Protein AF-A0A7K2ZSE2-F1 (afdb_monomer_lite)

Structure (mmCIF, N/CA/C/O backbone):
data_AF-A0A7K2ZSE2-F1
#
_entry.id   AF-A0A7K2ZSE2-F1
#
loop_
_atom_site.group_PDB
_atom_site.id
_atom_site.type_symbol
_atom_site.label_atom_id
_atom_site.label_alt_id
_atom_site.label_comp_id
_atom_site.label_asym_id
_atom_site.label_entity_id
_atom_site.label_seq_id
_atom_site.pdbx_PDB_ins_code
_atom_site.Cartn_x
_atom_site.Cartn_y
_atom_site.Cartn_z
_atom_site.occupancy
_atom_site.B_iso_or_equiv
_atom_site.auth_seq_id
_atom_site.auth_comp_id
_atom_site.auth_asym_id
_atom_site.auth_atom_id
_atom_site.pdbx_PDB_model_num
ATOM 1 N N . MET A 1 1 ? -16.699 12.396 31.952 1.00 69.81 1 MET A N 1
ATOM 2 C CA . MET A 1 1 ? -16.053 11.275 31.232 1.00 69.81 1 MET A CA 1
ATOM 3 C C . MET A 1 1 ? -15.712 11.771 29.839 1.00 69.81 1 MET A C 1
ATOM 5 O O . MET A 1 1 ? -16.602 12.285 29.177 1.00 69.81 1 MET A O 1
ATOM 9 N N . THR A 1 2 ? -14.447 11.729 29.429 1.00 84.38 2 THR A N 1
ATOM 10 C CA . THR A 1 2 ? -14.042 12.111 28.068 1.00 84.38 2 THR A CA 1
ATOM 11 C C . THR A 1 2 ? -14.265 10.937 27.117 1.00 84.38 2 THR A C 1
ATOM 13 O O . THR A 1 2 ? -14.035 9.787 27.488 1.00 84.38 2 THR A O 1
ATOM 16 N N . VAL A 1 3 ? -14.749 11.213 25.904 1.00 88.06 3 VAL A N 1
ATOM 17 C CA . VAL A 1 3 ? -14.924 10.186 24.868 1.00 88.06 3 VAL A CA 1
ATOM 18 C C . VAL A 1 3 ? -13.535 9.748 24.377 1.00 88.06 3 VAL A C 1
ATOM 20 O O . VAL A 1 3 ? -12.700 10.618 24.107 1.00 88.06 3 VAL A O 1
ATOM 23 N N . PRO A 1 4 ? -13.249 8.437 24.275 1.00 89.00 4 PRO A N 1
ATOM 24 C CA . PRO A 1 4 ? -11.982 7.962 23.730 1.00 89.00 4 PRO A CA 1
ATOM 25 C C . PRO A 1 4 ? -11.821 8.396 22.268 1.00 89.00 4 PRO A C 1
ATOM 27 O O . PRO A 1 4 ? -12.772 8.358 21.490 1.00 89.00 4 PRO A O 1
ATOM 30 N N . ARG A 1 5 ? -10.610 8.824 21.893 1.00 94.50 5 ARG A N 1
ATOM 31 C CA . ARG A 1 5 ? -10.308 9.218 20.511 1.00 94.50 5 ARG A CA 1
ATOM 32 C C . ARG A 1 5 ? -10.142 7.989 19.625 1.00 94.50 5 ARG A C 1
ATOM 34 O O . ARG A 1 5 ? -9.370 7.093 19.958 1.00 94.50 5 ARG A O 1
ATOM 41 N N . THR A 1 6 ? -10.814 8.001 18.480 1.00 94.88 6 THR A N 1
ATOM 42 C CA . THR A 1 6 ? -10.612 7.017 17.415 1.00 94.88 6 THR A CA 1
ATOM 43 C C . THR A 1 6 ? -9.230 7.199 16.796 1.00 94.88 6 THR A C 1
ATOM 45 O O . THR A 1 6 ? -8.807 8.321 16.515 1.00 94.88 6 THR A O 1
ATOM 48 N N . MET A 1 7 ? -8.523 6.092 16.595 1.00 95.62 7 MET A N 1
ATOM 49 C CA . MET A 1 7 ? -7.274 6.063 15.844 1.00 95.62 7 MET A CA 1
ATOM 50 C C . MET A 1 7 ? -7.590 5.809 14.372 1.00 95.62 7 MET A C 1
ATOM 52 O O . MET A 1 7 ? -8.288 4.845 14.070 1.00 95.62 7 MET A O 1
ATOM 56 N N . HIS A 1 8 ? -7.055 6.650 13.489 1.00 96.00 8 HIS A N 1
ATOM 57 C CA . HIS A 1 8 ? -7.132 6.438 12.047 1.00 96.00 8 HIS A CA 1
ATOM 58 C C . HIS A 1 8 ? -5.844 5.791 11.543 1.00 96.00 8 HIS A C 1
ATOM 60 O O . HIS A 1 8 ? -4.747 6.182 11.951 1.00 96.00 8 HIS A O 1
ATOM 66 N N . LEU A 1 9 ? -5.980 4.800 10.669 1.00 97.44 9 LEU A N 1
ATOM 67 C CA . LEU A 1 9 ? -4.877 4.039 10.095 1.00 97.44 9 LEU A CA 1
ATOM 68 C C . LEU A 1 9 ? -4.769 4.311 8.597 1.00 97.44 9 LEU A C 1
ATOM 70 O O . LEU A 1 9 ? -5.765 4.280 7.874 1.00 97.44 9 LEU A O 1
ATOM 74 N N . ALA A 1 10 ? -3.537 4.526 8.132 1.00 96.81 10 ALA A N 1
ATOM 75 C CA . ALA A 1 10 ? -3.243 4.781 6.729 1.00 96.81 10 ALA A CA 1
ATOM 76 C C . ALA A 1 10 ? -2.102 3.907 6.208 1.00 96.81 10 ALA A C 1
ATOM 78 O O . ALA A 1 10 ? -1.111 3.673 6.903 1.00 96.81 10 ALA A O 1
ATOM 79 N N . ALA A 1 11 ? -2.252 3.424 4.974 1.00 96.00 11 ALA A N 1
ATOM 80 C CA . ALA A 1 11 ? -1.221 2.664 4.279 1.00 96.00 11 ALA A CA 1
ATOM 81 C C . ALA A 1 11 ? -0.456 3.588 3.326 1.00 96.00 11 ALA A C 1
ATOM 83 O O . ALA A 1 11 ? -1.056 4.343 2.566 1.00 96.00 11 ALA A O 1
ATOM 84 N N . HIS A 1 12 ? 0.871 3.535 3.356 1.00 92.81 12 HIS A N 1
ATOM 85 C CA . HIS A 1 12 ? 1.717 4.338 2.479 1.00 92.81 12 HIS A CA 1
ATOM 86 C C . HIS A 1 12 ? 2.167 3.506 1.278 1.00 92.81 12 HIS A C 1
ATOM 88 O O . HIS A 1 12 ? 2.773 2.449 1.459 1.00 92.81 12 HIS A O 1
ATOM 94 N N . PHE A 1 13 ? 1.889 3.987 0.066 1.00 91.94 13 PHE A N 1
ATOM 95 C CA . PHE A 1 13 ? 2.474 3.434 -1.149 1.00 91.94 13 PHE A CA 1
ATOM 96 C C . PHE A 1 13 ? 3.830 4.099 -1.408 1.00 91.94 13 PHE A C 1
ATOM 98 O O . PHE A 1 13 ? 3.870 5.309 -1.635 1.00 91.94 13 PHE A O 1
ATOM 105 N N . PRO A 1 14 ? 4.946 3.357 -1.351 1.00 85.31 14 PRO A N 1
ATOM 106 C CA . PRO A 1 14 ? 6.256 3.946 -1.569 1.00 85.31 14 PRO A CA 1
ATOM 107 C C . PRO A 1 14 ? 6.450 4.301 -3.050 1.00 85.31 14 PRO A C 1
ATOM 109 O O . PRO A 1 14 ? 6.278 3.455 -3.911 1.00 85.31 14 PRO A O 1
ATOM 112 N N . GLY A 1 15 ? 6.862 5.532 -3.351 1.00 81.56 15 GLY A N 1
ATOM 113 C CA . GLY A 1 15 ? 7.359 5.899 -4.680 1.00 81.56 15 GLY A CA 1
ATOM 114 C C . GLY A 1 15 ? 8.791 5.401 -4.934 1.00 81.56 15 GLY A C 1
ATOM 115 O O . GLY A 1 15 ? 9.241 4.393 -4.384 1.00 81.56 15 GLY A O 1
ATOM 116 N N . VAL A 1 16 ? 9.556 6.141 -5.741 1.00 83.00 16 VAL A N 1
ATOM 117 C CA . VAL A 1 16 ? 10.982 5.855 -5.986 1.00 83.00 16 VAL A CA 1
ATOM 118 C C . VAL A 1 16 ? 11.830 6.381 -4.824 1.00 83.00 16 VAL A C 1
ATOM 120 O O . VAL A 1 16 ? 12.424 7.452 -4.90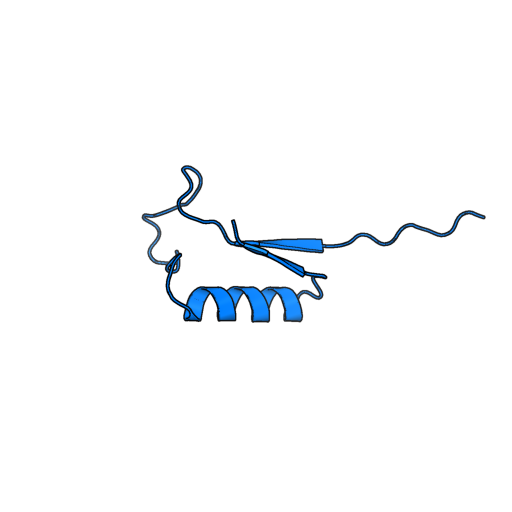3 1.00 83.00 16 VAL A O 1
ATOM 123 N N . ASN A 1 17 ? 11.869 5.629 -3.722 1.00 81.00 17 ASN A N 1
ATOM 124 C CA . ASN A 1 17 ? 12.528 6.045 -2.484 1.00 81.00 17 ASN A CA 1
ATOM 125 C C . ASN A 1 17 ? 13.808 5.245 -2.194 1.00 81.00 17 ASN A C 1
ATOM 127 O O . ASN A 1 17 ? 13.932 4.069 -2.537 1.00 81.00 17 ASN A O 1
ATOM 131 N N . ALA A 1 18 ? 14.756 5.861 -1.478 1.00 82.62 18 ALA A N 1
ATOM 132 C CA . ALA A 1 18 ? 15.998 5.202 -1.052 1.00 82.62 18 ALA A CA 1
ATOM 133 C C . ALA A 1 18 ? 15.767 4.046 -0.056 1.00 82.62 18 ALA A C 1
ATOM 135 O O . ALA A 1 18 ? 16.605 3.161 0.072 1.00 82.62 18 ALA A O 1
ATOM 136 N N . THR A 1 19 ? 14.624 4.036 0.635 1.00 82.75 19 THR A N 1
ATOM 137 C CA . THR A 1 19 ? 14.212 2.962 1.554 1.00 82.75 19 THR A CA 1
ATOM 138 C C . THR A 1 19 ? 13.493 1.809 0.853 1.00 82.75 19 THR A C 1
ATOM 140 O O . THR A 1 19 ? 13.166 0.810 1.492 1.00 82.75 19 THR A O 1
ATOM 143 N N . THR A 1 20 ? 13.216 1.926 -0.448 1.00 86.00 20 THR A N 1
ATOM 144 C CA . THR A 1 20 ? 12.585 0.855 -1.219 1.00 86.00 20 THR A CA 1
ATOM 145 C C . THR A 1 20 ? 13.568 -0.295 -1.424 1.00 86.00 20 THR A C 1
ATOM 147 O O . THR A 1 20 ? 14.706 -0.103 -1.850 1.00 86.00 20 THR A O 1
ATOM 150 N N . VAL A 1 21 ? 13.125 -1.517 -1.131 1.00 88.31 21 VAL A N 1
ATOM 151 C CA . VAL A 1 21 ? 13.929 -2.732 -1.317 1.00 88.31 21 VAL A CA 1
ATOM 152 C C . VAL A 1 21 ? 13.792 -3.208 -2.765 1.00 88.31 21 VAL A C 1
ATOM 154 O O . VAL A 1 21 ? 13.007 -4.099 -3.076 1.00 88.31 21 VAL A O 1
ATOM 157 N N . TRP A 1 22 ? 14.540 -2.582 -3.671 1.00 87.12 22 TRP A N 1
ATOM 158 C CA . TRP A 1 22 ? 14.415 -2.786 -5.122 1.00 87.12 22 TRP A CA 1
ATOM 159 C C . TRP A 1 22 ? 14.752 -4.199 -5.609 1.00 87.12 22 TRP A C 1
ATOM 161 O O . TRP A 1 22 ? 14.176 -4.663 -6.586 1.00 87.12 22 TRP A O 1
ATOM 171 N N . ALA A 1 23 ? 15.699 -4.868 -4.952 1.00 89.81 23 ALA A N 1
ATOM 172 C CA . ALA A 1 23 ? 16.254 -6.136 -5.424 1.00 89.81 23 ALA A CA 1
ATOM 173 C C . ALA A 1 23 ? 15.465 -7.378 -4.973 1.00 89.81 23 ALA A C 1
ATOM 175 O O . ALA A 1 23 ? 15.760 -8.477 -5.440 1.00 89.81 23 ALA A O 1
ATOM 176 N N . ASP A 1 24 ? 14.498 -7.238 -4.058 1.00 91.19 24 ASP A N 1
ATOM 177 C CA . ASP A 1 24 ? 13.680 -8.380 -3.643 1.00 91.19 24 ASP A CA 1
ATOM 178 C C . ASP A 1 24 ? 12.709 -8.742 -4.783 1.00 91.19 24 ASP A C 1
ATOM 180 O O . ASP A 1 24 ? 11.918 -7.890 -5.191 1.00 91.19 24 ASP A O 1
ATOM 184 N N . PRO A 1 25 ? 12.70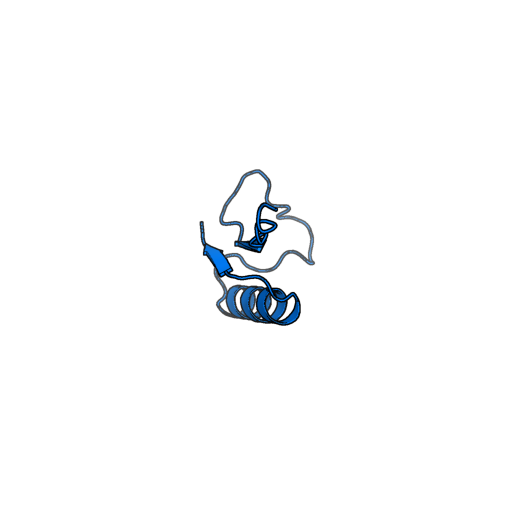8 -9.986 -5.298 1.00 90.06 25 PRO A N 1
ATOM 185 C CA . PRO A 1 25 ? 11.800 -10.397 -6.371 1.00 90.06 25 PRO A CA 1
ATOM 186 C C . PRO A 1 25 ? 10.311 -10.335 -5.985 1.00 90.06 25 PRO A C 1
ATOM 188 O O . PRO A 1 25 ? 9.446 -10.441 -6.852 1.00 90.06 25 PRO A O 1
ATOM 191 N N . ARG A 1 26 ? 9.985 -10.186 -4.695 1.00 90.44 26 ARG A N 1
ATOM 192 C CA . ARG A 1 26 ? 8.619 -9.969 -4.194 1.00 90.44 26 ARG A CA 1
ATOM 193 C C . ARG A 1 26 ? 8.209 -8.496 -4.217 1.00 90.44 26 ARG A C 1
ATOM 195 O O . ARG A 1 26 ? 7.017 -8.212 -4.067 1.00 90.44 26 ARG A O 1
ATOM 202 N N . SER A 1 27 ? 9.155 -7.571 -4.382 1.00 89.56 27 SER A N 1
ATOM 203 C CA . SER A 1 27 ? 8.860 -6.149 -4.540 1.00 89.56 27 SER A CA 1
ATOM 204 C C . SER A 1 27 ? 8.096 -5.933 -5.840 1.00 89.56 27 SER A C 1
ATOM 206 O O . SER A 1 27 ? 8.563 -6.257 -6.930 1.00 89.56 27 SER A O 1
ATOM 208 N N . ARG A 1 28 ? 6.879 -5.404 -5.716 1.00 89.50 28 ARG A N 1
ATOM 209 C CA . ARG A 1 28 ? 6.024 -5.105 -6.867 1.00 89.50 28 ARG A CA 1
ATOM 210 C C . ARG A 1 28 ? 6.457 -3.801 -7.540 1.00 89.50 28 ARG A C 1
ATOM 212 O O . ARG A 1 28 ? 7.222 -3.017 -6.984 1.00 89.50 28 ARG A O 1
ATOM 219 N N . SER A 1 29 ? 5.945 -3.573 -8.745 1.00 90.12 29 SER A N 1
ATOM 220 C CA . SER A 1 29 ? 6.196 -2.350 -9.514 1.00 90.12 29 SER A CA 1
ATOM 221 C C . SER A 1 29 ? 5.629 -1.112 -8.814 1.00 90.12 29 SER A C 1
ATOM 223 O O . SER A 1 29 ? 4.525 -1.170 -8.279 1.00 90.12 29 SER A O 1
ATOM 225 N N . GLN A 1 30 ? 6.335 0.019 -8.880 1.00 90.31 30 GLN A N 1
ATOM 226 C CA . GLN A 1 30 ? 5.851 1.303 -8.346 1.00 90.31 30 GLN A CA 1
ATOM 227 C C . GLN A 1 30 ? 5.003 2.109 -9.340 1.00 90.31 30 GLN A C 1
ATOM 229 O O . GLN A 1 30 ? 4.502 3.176 -9.002 1.00 90.31 30 GLN A O 1
ATOM 234 N N . ILE A 1 31 ? 4.845 1.612 -10.569 1.00 90.56 31 ILE A N 1
ATOM 235 C CA . ILE A 1 31 ? 4.111 2.302 -11.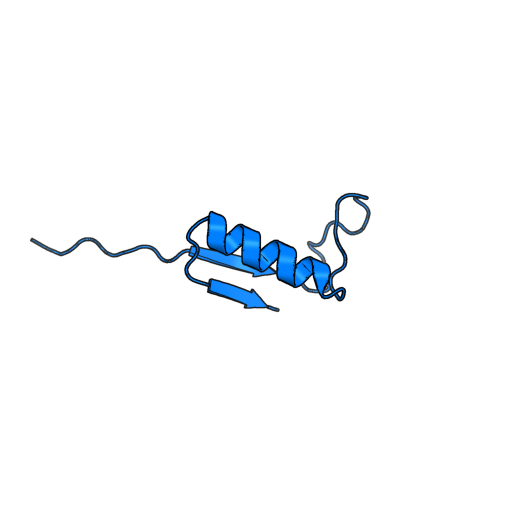643 1.00 90.56 31 ILE A CA 1
ATOM 236 C C . ILE A 1 31 ? 2.995 1.456 -12.253 1.00 90.56 31 ILE A C 1
ATOM 238 O O . ILE A 1 31 ? 2.125 1.990 -12.933 1.00 90.56 31 ILE A O 1
ATOM 242 N N . ASP A 1 32 ? 3.011 0.139 -12.039 1.00 93.44 32 ASP A N 1
ATOM 243 C CA . ASP A 1 32 ? 1.966 -0.732 -12.567 1.00 93.44 32 ASP A CA 1
ATOM 244 C C . ASP A 1 32 ? 0.679 -0.550 -11.760 1.00 93.44 32 ASP A C 1
ATOM 246 O O . ASP A 1 32 ? 0.680 -0.647 -10.530 1.00 93.44 32 ASP A O 1
ATOM 250 N N . PHE A 1 33 ? -0.434 -0.342 -12.464 1.00 95.06 33 PHE A N 1
ATOM 251 C CA . PHE A 1 33 ? -1.763 -0.184 -11.885 1.00 95.06 33 PHE A CA 1
ATOM 252 C C . PHE A 1 33 ? -2.122 -1.337 -10.934 1.00 95.06 33 PHE A C 1
ATOM 254 O O . PHE A 1 33 ? -2.742 -1.122 -9.889 1.00 95.06 33 PHE A O 1
ATOM 261 N N . SER A 1 34 ? -1.677 -2.558 -11.254 1.00 96.44 34 SER A N 1
ATOM 262 C CA . SER A 1 34 ? -1.929 -3.747 -10.434 1.00 96.44 34 SER A CA 1
ATOM 263 C C . SER A 1 34 ? -1.393 -3.621 -8.995 1.00 96.44 34 SER A C 1
ATOM 265 O O . SER A 1 34 ? -1.997 -4.156 -8.059 1.00 96.44 34 SER A O 1
ATOM 267 N N . SER A 1 35 ? -0.313 -2.863 -8.783 1.00 94.44 35 SER A N 1
ATOM 268 C CA . SER A 1 35 ? 0.246 -2.595 -7.454 1.00 94.44 35 SER A CA 1
ATOM 269 C C . SER A 1 35 ? -0.655 -1.692 -6.617 1.00 94.44 35 SER A C 1
ATOM 271 O O . SER A 1 35 ? -0.860 -1.965 -5.432 1.00 94.44 35 SER A O 1
ATOM 273 N N . PHE A 1 36 ? -1.249 -0.667 -7.231 1.00 95.19 36 PHE A N 1
ATOM 274 C CA . PHE A 1 36 ? -2.194 0.232 -6.565 1.00 95.19 36 PHE A CA 1
ATOM 275 C C . PHE A 1 36 ? -3.472 -0.512 -6.172 1.00 95.19 36 PHE A C 1
ATOM 277 O O . PHE A 1 36 ? -3.936 -0.388 -5.039 1.00 95.19 36 PHE A O 1
ATOM 284 N N . VAL A 1 37 ? -3.997 -1.359 -7.066 1.00 97.00 37 VAL A N 1
ATOM 285 C CA . VAL A 1 37 ? -5.151 -2.224 -6.765 1.00 97.00 37 VAL A CA 1
ATOM 286 C C . VAL A 1 37 ? -4.840 -3.147 -5.588 1.00 97.00 37 VAL A C 1
ATOM 288 O O . VAL A 1 37 ? -5.646 -3.272 -4.665 1.00 97.00 37 VAL A O 1
ATOM 291 N N . HIS A 1 38 ? -3.658 -3.768 -5.581 1.00 96.00 38 HIS A N 1
ATOM 292 C CA . HIS A 1 38 ? -3.259 -4.656 -4.496 1.00 96.00 38 HIS A CA 1
ATOM 293 C C . HIS A 1 38 ? -3.158 -3.938 -3.144 1.00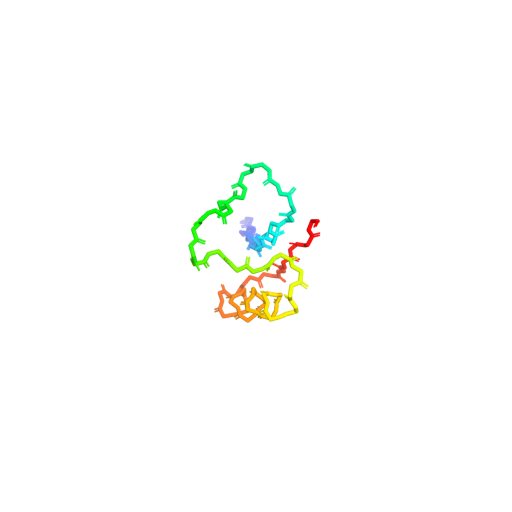 96.00 38 HIS A C 1
ATOM 295 O O . HIS A 1 38 ? -3.619 -4.483 -2.135 1.00 96.00 38 HIS A O 1
ATOM 301 N N . LEU A 1 39 ? -2.588 -2.728 -3.117 1.00 96.06 39 LEU A N 1
ATOM 302 C CA . LEU A 1 39 ? -2.551 -1.889 -1.920 1.00 96.06 39 LEU A CA 1
ATOM 303 C C . LEU A 1 39 ? -3.970 -1.580 -1.439 1.00 96.06 39 LEU A C 1
ATOM 305 O O . LEU A 1 39 ? 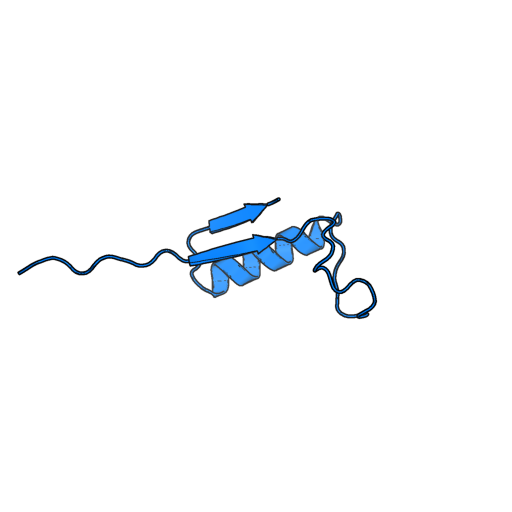-4.288 -1.871 -0.288 1.00 96.06 39 LEU A O 1
ATOM 309 N N . ALA A 1 40 ? -4.815 -1.037 -2.318 1.00 96.88 40 ALA A N 1
ATOM 310 C CA . ALA A 1 40 ? -6.164 -0.595 -1.978 1.00 96.88 40 ALA A CA 1
ATOM 311 C C . ALA A 1 40 ? -7.004 -1.741 -1.397 1.00 96.88 40 ALA A C 1
ATOM 313 O O . ALA A 1 40 ? -7.550 -1.618 -0.303 1.00 96.88 40 ALA A O 1
ATOM 314 N N . GLN A 1 41 ? -7.015 -2.900 -2.062 1.00 97.94 41 GLN A N 1
ATOM 315 C CA . GLN A 1 41 ? -7.723 -4.087 -1.574 1.00 97.94 41 GLN A CA 1
ATOM 316 C C . GLN A 1 41 ? -7.178 -4.579 -0.227 1.00 97.94 41 GLN A C 1
ATOM 318 O O . GLN A 1 41 ? -7.919 -5.118 0.593 1.00 97.94 41 GLN A O 1
ATOM 323 N N . THR A 1 42 ? -5.872 -4.446 0.008 1.00 97.69 42 THR A N 1
ATOM 324 C CA . THR A 1 42 ? -5.252 -4.864 1.272 1.00 97.69 42 THR A CA 1
ATOM 325 C C . THR A 1 42 ? -5.586 -3.903 2.409 1.00 97.69 42 THR A C 1
ATOM 327 O O . THR A 1 42 ? -5.958 -4.365 3.487 1.00 97.69 42 THR A O 1
ATOM 330 N N . ALA A 1 43 ? -5.533 -2.595 2.158 1.00 97.94 43 ALA A N 1
ATOM 331 C CA . ALA A 1 43 ? -5.948 -1.561 3.102 1.00 97.94 43 ALA A CA 1
ATOM 332 C C . ALA A 1 43 ? -7.435 -1.707 3.475 1.00 97.94 43 ALA A C 1
ATOM 334 O O . ALA A 1 43 ? -7.782 -1.711 4.656 1.00 97.94 43 ALA A O 1
ATOM 335 N N . GLU A 1 44 ? -8.300 -1.939 2.484 1.00 98.06 44 GLU A N 1
ATOM 336 C CA . GLU A 1 44 ? -9.738 -2.137 2.687 1.00 98.06 44 GLU A CA 1
ATOM 337 C C . GLU A 1 44 ? -10.041 -3.383 3.535 1.00 98.06 44 GLU A C 1
ATOM 339 O O . GLU A 1 44 ? -10.812 -3.315 4.500 1.00 98.06 44 GLU A O 1
ATOM 344 N N . ARG A 1 45 ? -9.382 -4.520 3.252 1.00 98.38 45 ARG A N 1
ATOM 345 C CA . ARG A 1 45 ? -9.481 -5.722 4.104 1.00 98.38 45 ARG A CA 1
ATOM 346 C C . ARG A 1 45 ? -9.013 -5.448 5.534 1.00 98.38 45 ARG A C 1
ATOM 348 O O . ARG A 1 45 ? -9.609 -5.976 6.470 1.00 98.38 45 ARG A O 1
ATOM 355 N N . GLY A 1 46 ? -7.981 -4.622 5.695 1.00 97.62 46 GLY A N 1
ATOM 356 C CA . GLY A 1 46 ? -7.427 -4.212 6.986 1.00 97.62 46 GLY A CA 1
ATOM 357 C C . GLY A 1 46 ? -8.230 -3.142 7.731 1.00 97.62 46 GLY A C 1
ATOM 358 O O . GLY A 1 46 ? -7.836 -2.790 8.838 1.00 97.62 46 GLY A O 1
ATOM 359 N N . LYS A 1 47 ? -9.331 -2.630 7.158 1.00 97.31 47 LYS A N 1
ATOM 360 C CA . LYS A 1 47 ? -10.139 -1.532 7.725 1.00 97.31 47 LYS A CA 1
ATOM 361 C C . LYS A 1 47 ? -9.352 -0.236 7.938 1.00 97.31 47 LYS A C 1
ATOM 363 O O . LYS A 1 47 ? -9.630 0.512 8.868 1.00 97.31 47 LYS A O 1
ATOM 368 N N . PHE A 1 48 ? -8.377 0.019 7.070 1.00 98.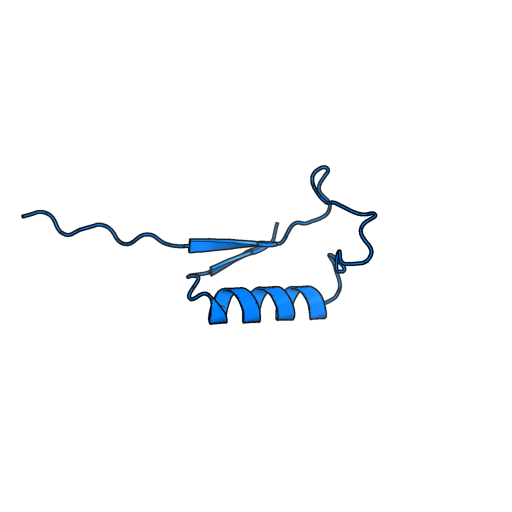38 48 PHE A N 1
ATOM 369 C CA . PHE A 1 48 ? -7.677 1.297 7.031 1.00 98.38 48 PHE A CA 1
ATOM 370 C C . PHE A 1 48 ? -8.610 2.377 6.484 1.00 98.38 48 PHE A C 1
ATOM 372 O O . PHE A 1 48 ? -9.425 2.110 5.600 1.00 98.38 48 PHE A O 1
ATOM 379 N N . ASP A 1 49 ? -8.473 3.596 6.996 1.00 97.88 49 ASP A N 1
ATOM 380 C CA . ASP A 1 49 ? -9.321 4.726 6.621 1.00 97.88 49 ASP A CA 1
ATOM 381 C C . ASP A 1 49 ? -8.966 5.264 5.231 1.00 97.88 49 ASP A C 1
ATOM 383 O O . ASP A 1 49 ? -9.835 5.720 4.491 1.00 97.88 49 ASP A O 1
ATOM 387 N N . PHE A 1 50 ? -7.678 5.226 4.879 1.00 96.00 50 PHE A N 1
ATOM 388 C CA . PHE A 1 50 ? -7.173 5.691 3.591 1.00 96.00 50 PHE A CA 1
ATOM 389 C C . PHE A 1 50 ? -5.790 5.109 3.273 1.00 96.00 50 PHE A C 1
ATOM 391 O O . PHE A 1 50 ? -5.143 4.449 4.089 1.00 96.00 50 PHE A O 1
ATOM 398 N N . PHE A 1 51 ? -5.311 5.376 2.063 1.00 95.56 51 PHE A N 1
ATOM 399 C CA . PHE A 1 51 ? -3.914 5.194 1.697 1.00 95.56 51 PHE A CA 1
ATOM 400 C C . PHE A 1 51 ? -3.360 6.475 1.082 1.00 95.56 51 PHE A C 1
ATOM 402 O O . PHE A 1 51 ? -4.097 7.287 0.524 1.00 95.56 51 PHE A O 1
ATOM 409 N N . PHE A 1 52 ? -2.053 6.654 1.218 1.00 93.00 52 PHE A N 1
ATOM 410 C CA . PHE A 1 52 ? -1.325 7.805 0.709 1.00 93.00 52 PHE A CA 1
ATOM 411 C C . PHE A 1 52 ? -0.437 7.381 -0.461 1.00 93.00 52 PHE A C 1
ATOM 413 O O . PHE A 1 52 ? 0.283 6.384 -0.360 1.00 93.00 52 PHE A O 1
ATOM 420 N N . LEU A 1 53 ? -0.501 8.146 -1.550 1.00 90.56 53 LEU A N 1
ATOM 421 C CA . LEU A 1 53 ? 0.354 8.000 -2.725 1.00 90.56 53 LEU A CA 1
ATOM 422 C C . LEU A 1 53 ? 1.381 9.138 -2.696 1.00 90.56 53 LEU A C 1
ATOM 424 O O . LEU A 1 53 ? 0.977 10.301 -2.657 1.00 90.56 53 LEU A O 1
ATOM 428 N N . ALA A 1 54 ? 2.669 8.790 -2.661 1.00 80.88 54 ALA A N 1
ATOM 429 C CA . ALA A 1 54 ? 3.790 9.731 -2.613 1.00 80.88 54 ALA A CA 1
ATOM 430 C C . ALA A 1 54 ? 4.395 9.996 -3.995 1.00 80.88 54 ALA A C 1
ATOM 432 O O . ALA A 1 54 ? 4.433 9.046 -4.812 1.00 80.88 54 ALA A O 1
#

Sequence (54 aa):
MTVPRTMHLAAHFPGVNATTVWADPRSRSQIDFSSFVHLAQTAERGKFDFFFLA

Radius of gyration: 14.53 Å; chains: 1; bounding box: 32×22×44 Å

pLDDT: mean 91.74, std 5.96, range [69.81, 98.38]

Foldseek 3Di:
DDDDDDDAAEAELDAPDPPDPVPPPPRDDSPDPVVVVVRVVVCVVVVHPYYDYD

Secondary structure (DSSP, 8-state):
-PPPPPPP-EEEE--S-TTS-TT-TTPPPSS-HHHHHHHHHHHHHTT-SEEEE-